Protein AF-A0A3N6QBT8-F1 (afdb_monomer_lite)

Sequence (141 aa):
MNIAYAKSDLTECSFQYSPVDFCDEKHLSAINQAISGKSANFNGHFILLVYPEWEQYHQQSVMAIDTKTGVVYPLPIDAFSGFMHGHSTAKDHGVIRYSLSSSKVCISGAILVYRAFEEGNFCFEFSGDKFIGHHTEYMYP

pLDDT: mean 93.03, std 7.06, range [57.25, 98.56]

Secondary structure (DSSP, 8-state):
-EE-S---TTTSSS-TT-S--TTSHHHHHHHHHHHHH----BTTTEEEEEEEEEGGGTEEEEEEEETTT-EEEE-SSSEEES--TTSSS-SSPPEEE--TT-SEEEEEEEEEETTEEEEEEEEEEE-SSSEEES--GGG--

Radius of gyration: 14.04 Å; chains: 1; bounding box: 34×32×37 Å

Organism: NCBI:txid2305225

Foldseek 3Di:
DAEFLQQDPPQGQHFVLQPDRCPDPVNVVQLVCCLVPHADWAQQAWNWDWADDDVVQLWIWIWIARSVPRYIETAQFNTFAAACVPPPGDPGGWDWDGGNNFQKIWTAHWTHHNNDIDHGIFMWGDDPRYTDGRDGPRPDD

Structure (mmCIF, N/CA/C/O backbone):
data_AF-A0A3N6QBT8-F1
#
_entry.id   AF-A0A3N6QBT8-F1
#
loop_
_atom_site.group_PDB
_atom_site.id
_atom_site.type_symbol
_atom_site.label_atom_id
_atom_site.label_alt_id
_atom_site.label_comp_id
_atom_site.label_asym_id
_atom_site.label_entity_id
_atom_site.label_seq_id
_atom_site.pdbx_PDB_ins_code
_atom_site.Cartn_x
_atom_site.Cartn_y
_atom_site.Cartn_z
_atom_site.occupancy
_atom_site.B_iso_or_equiv
_atom_site.auth_seq_id
_atom_site.auth_comp_id
_atom_site.auth_asym_id
_atom_site.auth_atom_id
_atom_site.pdbx_PDB_model_num
ATOM 1 N N . MET A 1 1 ? -1.022 -2.193 18.636 1.00 70.69 1 MET A N 1
ATOM 2 C CA . MET A 1 1 ? -1.377 -2.078 17.206 1.00 70.69 1 MET A CA 1
ATOM 3 C C . MET A 1 1 ? -1.285 -3.468 16.603 1.00 70.69 1 MET A C 1
ATOM 5 O O . MET A 1 1 ? -0.443 -4.222 17.070 1.00 70.69 1 MET A O 1
ATOM 9 N N . ASN A 1 2 ? -2.159 -3.834 15.666 1.00 82.12 2 ASN A N 1
ATOM 10 C CA . ASN A 1 2 ? -2.176 -5.174 15.075 1.00 82.12 2 ASN A CA 1
ATOM 11 C C . ASN A 1 2 ? -2.077 -5.051 13.551 1.00 82.12 2 ASN A C 1
ATOM 13 O O . ASN A 1 2 ? -2.921 -4.381 12.952 1.00 82.12 2 ASN A O 1
ATOM 17 N N . ILE A 1 3 ? -1.056 -5.665 12.951 1.00 82.25 3 ILE A N 1
ATOM 18 C CA . ILE A 1 3 ? -0.940 -5.803 11.497 1.00 82.25 3 ILE A CA 1
ATOM 19 C C . ILE A 1 3 ? -1.569 -7.141 11.113 1.00 82.25 3 ILE A C 1
ATOM 21 O O . ILE A 1 3 ? -1.167 -8.203 11.590 1.00 82.25 3 ILE A O 1
ATOM 25 N N . ALA A 1 4 ? -2.590 -7.091 10.270 1.00 85.00 4 ALA A N 1
ATOM 26 C CA . ALA A 1 4 ? -3.224 -8.272 9.719 1.00 85.00 4 ALA A CA 1
ATOM 27 C C . ALA A 1 4 ? -2.533 -8.690 8.420 1.00 85.00 4 ALA A C 1
ATOM 29 O O . ALA A 1 4 ? -2.036 -7.849 7.671 1.00 85.00 4 ALA A O 1
ATOM 30 N N . TYR A 1 5 ? -2.589 -9.993 8.136 1.00 79.31 5 TYR A N 1
ATOM 31 C CA . TYR A 1 5 ? -2.229 -10.619 6.860 1.00 79.31 5 TYR A CA 1
ATOM 32 C C . TYR A 1 5 ? -0.739 -10.580 6.460 1.00 79.31 5 TYR A C 1
ATOM 34 O O . TYR A 1 5 ? -0.225 -11.589 5.987 1.00 79.31 5 TYR A O 1
ATOM 42 N N . ALA A 1 6 ? -0.014 -9.492 6.715 1.00 70.81 6 ALA A N 1
ATOM 43 C CA . ALA A 1 6 ? 1.424 -9.387 6.472 1.00 70.81 6 ALA A CA 1
ATOM 44 C C . ALA A 1 6 ? 2.225 -9.999 7.632 1.00 70.81 6 ALA A C 1
ATOM 46 O O . ALA A 1 6 ? 2.742 -9.271 8.477 1.00 70.81 6 ALA A O 1
ATOM 47 N N . LYS A 1 7 ? 2.289 -11.336 7.699 1.00 77.88 7 LYS A N 1
ATOM 48 C CA . LYS A 1 7 ? 3.027 -12.056 8.746 1.00 77.88 7 LYS A CA 1
ATOM 49 C C . LYS A 1 7 ? 4.216 -12.824 8.179 1.00 77.88 7 LYS A C 1
ATOM 51 O O . LYS A 1 7 ? 4.043 -13.751 7.394 1.00 77.88 7 LYS A O 1
ATOM 56 N N . SER A 1 8 ? 5.409 -12.474 8.646 1.00 74.62 8 SER A N 1
ATOM 57 C CA . SER A 1 8 ? 6.630 -13.259 8.479 1.00 74.62 8 SER A CA 1
ATOM 58 C C . SER A 1 8 ? 7.070 -13.826 9.830 1.00 74.62 8 SER A C 1
ATOM 60 O O . SER A 1 8 ? 6.765 -13.242 10.870 1.00 74.62 8 SER A O 1
ATOM 62 N N . ASP A 1 9 ? 7.841 -14.917 9.819 1.00 73.12 9 ASP A N 1
ATOM 63 C CA . ASP A 1 9 ? 8.369 -15.551 11.041 1.00 73.12 9 ASP A CA 1
ATOM 64 C C . ASP A 1 9 ? 9.312 -14.643 11.857 1.00 73.12 9 ASP A C 1
ATOM 66 O O . ASP A 1 9 ? 9.632 -14.951 13.003 1.00 73.12 9 ASP A O 1
ATOM 70 N N . LEU A 1 10 ? 9.803 -13.546 11.265 1.00 69.81 10 LEU A N 1
ATOM 71 C CA . LEU A 1 10 ? 10.783 -12.652 11.886 1.00 69.81 10 LEU A CA 1
ATOM 72 C C . LEU A 1 10 ? 10.136 -11.456 12.589 1.00 69.81 10 LEU A C 1
ATOM 74 O O . LEU A 1 10 ? 10.549 -11.120 13.697 1.00 69.81 10 LEU A O 1
ATOM 78 N N . THR A 1 11 ? 9.172 -10.793 11.944 1.00 74.31 11 THR A N 1
ATOM 79 C CA . THR A 1 11 ? 8.629 -9.513 12.435 1.00 74.31 11 THR A CA 1
ATOM 80 C C . THR A 1 11 ? 7.117 -9.516 12.642 1.00 74.31 11 THR A C 1
ATOM 82 O O . THR A 1 11 ? 6.603 -8.567 13.222 1.00 74.31 11 THR A O 1
ATOM 85 N N . GLU A 1 12 ? 6.388 -10.537 12.169 1.00 82.38 12 GLU A N 1
ATOM 86 C CA . GLU A 1 12 ? 4.910 -10.611 12.150 1.00 82.38 12 GLU A CA 1
ATOM 87 C C . GLU A 1 12 ? 4.176 -9.415 11.498 1.00 82.38 12 GLU A C 1
ATOM 89 O O . GLU A 1 12 ? 2.945 -9.393 11.477 1.00 82.38 12 GLU A O 1
ATOM 94 N N . CYS A 1 13 ? 4.912 -8.445 10.952 1.00 88.81 13 CYS A N 1
ATOM 95 C CA . CYS A 1 13 ? 4.415 -7.193 10.385 1.00 88.81 13 CYS A CA 1
ATOM 96 C C . CYS A 1 13 ? 5.000 -6.914 8.995 1.00 88.81 13 CYS A C 1
ATOM 98 O O . CYS A 1 13 ? 5.053 -5.768 8.554 1.00 88.81 13 CYS A O 1
ATOM 100 N N . SER A 1 14 ? 5.480 -7.949 8.315 1.00 90.44 14 SER A N 1
ATOM 101 C CA . SER A 1 14 ? 5.979 -7.888 6.946 1.00 90.44 14 SER A CA 1
ATOM 102 C C . SER A 1 14 ? 5.507 -9.108 6.172 1.00 90.44 14 SER A C 1
ATOM 104 O O . SER A 1 14 ? 5.241 -10.168 6.746 1.00 90.44 14 SER A O 1
ATOM 106 N N . PHE A 1 15 ? 5.419 -8.982 4.852 1.00 90.69 15 PHE A N 1
ATOM 107 C CA . PHE A 1 15 ? 5.279 -10.164 4.009 1.00 90.69 15 PHE A CA 1
ATOM 108 C C . PHE A 1 15 ? 6.585 -10.954 3.997 1.00 90.69 15 PHE A C 1
ATOM 110 O O . PHE A 1 15 ? 7.673 -10.395 4.171 1.00 90.69 15 PHE A O 1
ATOM 117 N N . GLN A 1 16 ? 6.494 -12.265 3.774 1.00 87.56 16 GLN A N 1
ATOM 118 C CA . GLN A 1 16 ? 7.681 -13.102 3.686 1.00 87.56 16 GLN A CA 1
ATOM 119 C C . GLN A 1 16 ? 8.630 -12.548 2.612 1.00 87.56 16 GLN A C 1
ATOM 121 O O . GLN A 1 16 ? 8.246 -12.363 1.460 1.00 87.56 16 GLN A O 1
ATOM 126 N N . TYR A 1 17 ? 9.874 -12.268 3.014 1.00 85.00 17 TYR A N 1
ATOM 127 C CA . TYR A 1 17 ? 10.932 -11.675 2.185 1.00 85.00 17 TYR A CA 1
ATOM 128 C C . TYR A 1 17 ? 10.737 -10.220 1.732 1.00 85.00 17 TYR A C 1
ATOM 130 O O . TYR A 1 17 ? 11.595 -9.710 1.004 1.00 85.00 17 TYR A O 1
ATOM 138 N N . SER A 1 18 ? 9.664 -9.551 2.152 1.00 90.81 18 SER A N 1
ATOM 139 C CA . SER A 1 18 ? 9.520 -8.114 1.940 1.00 90.81 18 SER A CA 1
ATOM 140 C C . SER A 1 18 ? 10.562 -7.359 2.774 1.00 90.81 18 SER A C 1
ATOM 142 O O . SER A 1 18 ? 10.781 -7.707 3.939 1.00 90.81 18 SER A O 1
ATOM 144 N N . PRO A 1 19 ? 11.220 -6.330 2.216 1.00 91.38 19 PRO A N 1
ATOM 145 C CA . PRO A 1 19 ? 12.074 -5.435 2.986 1.00 91.38 19 PRO A CA 1
ATOM 146 C C . PRO A 1 19 ? 11.273 -4.406 3.803 1.00 91.38 19 PRO A C 1
ATOM 148 O O . PRO A 1 19 ? 11.881 -3.647 4.554 1.00 91.38 19 PRO A O 1
ATOM 151 N N . VAL A 1 20 ? 9.946 -4.340 3.638 1.00 94.06 20 VAL A N 1
ATOM 152 C CA . VAL A 1 20 ? 9.086 -3.379 4.334 1.00 94.06 20 VAL A CA 1
ATOM 153 C C . VAL A 1 20 ? 8.579 -3.993 5.634 1.00 94.06 20 VAL A C 1
ATOM 155 O O . VAL A 1 20 ? 7.875 -5.003 5.630 1.00 94.06 20 VAL A O 1
ATOM 158 N N . ASP A 1 21 ? 8.936 -3.366 6.753 1.00 94.06 21 ASP A N 1
ATOM 159 C CA . ASP A 1 21 ? 8.417 -3.696 8.078 1.00 94.06 21 ASP A CA 1
ATOM 160 C C . ASP A 1 21 ? 7.400 -2.638 8.516 1.00 94.06 21 ASP A C 1
ATOM 162 O O . ASP A 1 21 ? 7.763 -1.534 8.924 1.00 94.06 21 ASP A O 1
ATOM 166 N N . PHE A 1 22 ? 6.114 -2.989 8.463 1.00 94.31 22 PHE A N 1
ATOM 167 C CA . PHE A 1 22 ? 5.018 -2.087 8.823 1.00 94.31 22 PHE A CA 1
ATOM 168 C C . PHE A 1 22 ? 4.930 -1.806 10.338 1.00 94.31 22 PHE A C 1
ATOM 170 O O . PHE A 1 22 ? 4.097 -1.000 10.761 1.00 94.31 22 PHE A O 1
ATOM 177 N N . CYS A 1 23 ? 5.767 -2.455 11.156 1.00 93.12 23 CYS A N 1
ATOM 178 C CA . CYS A 1 23 ? 5.891 -2.230 12.598 1.00 93.12 23 CYS A CA 1
ATOM 179 C C . CYS A 1 23 ? 7.177 -1.502 13.006 1.00 93.12 23 CYS A C 1
ATOM 181 O O . CYS A 1 23 ? 7.399 -1.319 14.206 1.00 93.12 23 CYS A O 1
ATOM 183 N N . ASP A 1 24 ? 8.008 -1.052 12.064 1.00 93.94 24 ASP A N 1
ATOM 184 C CA . ASP A 1 24 ? 9.139 -0.197 12.413 1.00 93.94 24 ASP A CA 1
ATOM 185 C C . ASP A 1 24 ? 8.676 1.178 12.953 1.00 93.94 24 ASP A C 1
ATOM 187 O O . ASP A 1 24 ? 7.513 1.586 12.846 1.00 93.94 24 ASP A O 1
ATOM 191 N N . GLU A 1 25 ? 9.594 1.920 13.574 1.00 95.44 25 GLU A N 1
ATOM 192 C CA . GLU A 1 25 ? 9.268 3.190 14.235 1.00 95.44 25 GLU A CA 1
ATOM 193 C C . GLU A 1 25 ? 8.639 4.215 13.274 1.00 95.44 25 GLU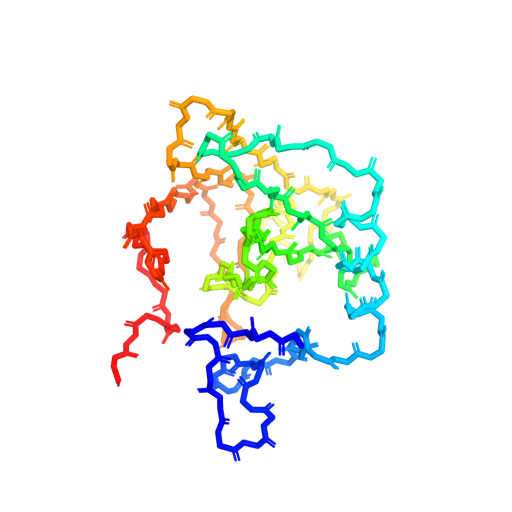 A C 1
ATOM 195 O O . GLU A 1 25 ? 7.700 4.933 13.642 1.00 95.44 25 GLU A O 1
ATOM 200 N N . LYS A 1 26 ? 9.124 4.267 12.025 1.00 95.69 26 LYS A N 1
ATOM 201 C CA . LYS A 1 26 ? 8.672 5.243 11.028 1.00 95.69 26 LYS A CA 1
ATOM 202 C C . LYS A 1 26 ? 7.234 4.951 10.579 1.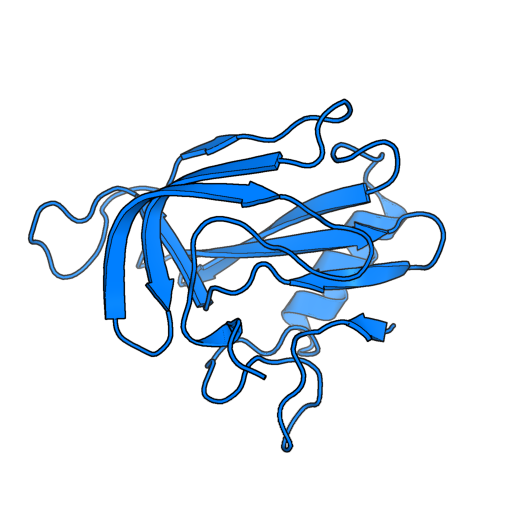00 95.69 26 LYS A C 1
ATOM 204 O O . LYS A 1 26 ? 6.425 5.883 10.511 1.00 95.69 26 LYS A O 1
ATOM 209 N N . HIS A 1 27 ? 6.879 3.682 10.372 1.00 96.44 27 HIS A N 1
ATOM 210 C CA . HIS A 1 27 ? 5.524 3.269 10.018 1.00 96.44 27 HIS A CA 1
ATOM 211 C C . HIS A 1 27 ? 4.561 3.437 11.182 1.00 96.44 27 HIS A C 1
ATOM 213 O O . HIS A 1 27 ? 3.496 4.031 11.009 1.00 96.44 27 HIS A O 1
ATOM 219 N N . LEU A 1 28 ? 4.948 3.003 12.386 1.00 95.31 28 LEU A N 1
ATOM 220 C CA . LEU A 1 28 ? 4.129 3.175 13.587 1.00 95.31 28 LEU A CA 1
ATOM 221 C C . LEU A 1 28 ? 3.796 4.648 13.833 1.00 95.31 28 LEU A C 1
ATOM 223 O O . LEU A 1 28 ? 2.648 4.987 14.131 1.00 95.31 28 LEU A O 1
ATOM 227 N N . SER A 1 29 ? 4.775 5.540 13.674 1.00 96.81 29 SER A N 1
ATOM 228 C CA . SER A 1 29 ? 4.557 6.983 13.794 1.00 96.81 29 SER A CA 1
ATOM 229 C C . SER A 1 29 ? 3.555 7.492 12.753 1.00 96.81 29 SER A C 1
ATOM 231 O O . SER A 1 29 ? 2.581 8.159 13.112 1.00 96.81 29 SER A O 1
ATOM 233 N N . ALA A 1 30 ? 3.720 7.120 11.479 1.00 97.25 30 ALA A N 1
ATOM 234 C CA . ALA A 1 30 ? 2.817 7.531 10.403 1.00 97.25 30 ALA A CA 1
ATOM 235 C C . ALA A 1 30 ? 1.383 7.003 10.585 1.00 97.25 30 ALA A C 1
ATOM 237 O O . ALA A 1 30 ? 0.415 7.732 10.351 1.00 97.25 30 ALA A O 1
ATOM 238 N N . ILE A 1 31 ? 1.236 5.762 11.049 1.00 95.81 31 ILE A N 1
ATOM 239 C CA . ILE A 1 31 ? -0.057 5.131 11.332 1.00 95.81 31 ILE A CA 1
ATOM 240 C C . ILE A 1 31 ? -0.749 5.835 12.501 1.00 95.81 31 ILE A C 1
ATOM 242 O O . ILE A 1 31 ? -1.910 6.223 12.381 1.00 95.81 31 ILE A O 1
ATOM 246 N N . ASN A 1 32 ? -0.041 6.081 13.605 1.00 95.06 32 ASN A N 1
ATOM 247 C CA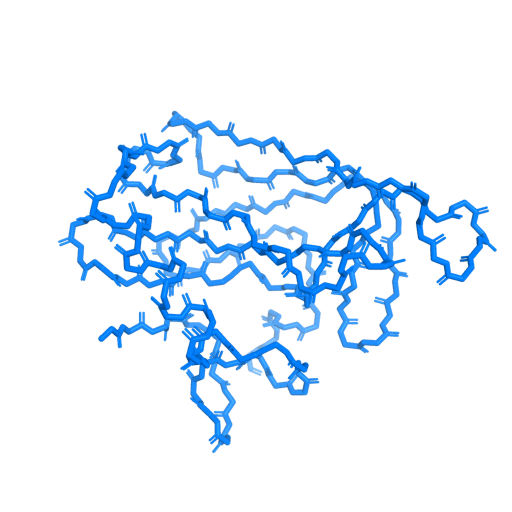 . ASN A 1 32 ? -0.602 6.782 14.763 1.00 95.06 32 ASN A CA 1
ATOM 248 C C . ASN A 1 32 ? -1.021 8.221 14.419 1.00 95.06 32 ASN A C 1
ATOM 250 O O . ASN A 1 32 ? -2.081 8.691 14.848 1.00 95.06 32 ASN A O 1
ATOM 254 N N . GLN A 1 33 ? -0.230 8.919 13.600 1.00 96.31 33 GLN A N 1
ATOM 255 C CA . GLN A 1 33 ? -0.599 10.236 13.072 1.00 96.31 33 GLN A CA 1
ATOM 256 C C . GLN A 1 33 ? -1.837 10.165 12.171 1.00 96.31 33 GLN A C 1
ATOM 258 O O . GLN A 1 33 ? -2.718 11.020 12.261 1.00 96.31 33 GLN A O 1
ATOM 263 N N . ALA A 1 34 ? -1.951 9.138 11.324 1.00 96.12 34 ALA A N 1
ATOM 264 C CA . ALA A 1 34 ? -3.132 8.942 10.491 1.00 96.12 34 ALA A CA 1
ATOM 265 C C . ALA A 1 34 ? -4.391 8.692 11.335 1.00 96.12 34 ALA A C 1
ATOM 267 O O . ALA A 1 34 ? -5.404 9.344 11.100 1.00 96.12 34 ALA A O 1
ATOM 268 N N . ILE A 1 35 ? -4.318 7.818 12.343 1.00 93.50 35 ILE A N 1
ATOM 269 C CA . ILE A 1 35 ? -5.447 7.492 13.231 1.00 93.50 35 ILE A CA 1
ATOM 270 C C . ILE A 1 35 ? -5.926 8.726 14.007 1.00 93.50 35 ILE A C 1
ATOM 272 O O . ILE A 1 35 ? -7.126 8.935 14.155 1.00 93.50 35 ILE A O 1
ATOM 276 N N . SER A 1 36 ? -5.000 9.552 14.497 1.00 93.19 36 SER A N 1
ATOM 277 C CA . SER A 1 36 ? -5.334 10.740 15.295 1.00 93.19 36 SER A CA 1
ATOM 278 C C . SER A 1 36 ? -5.786 11.944 14.464 1.00 93.19 36 SER A C 1
ATOM 280 O O . SER A 1 36 ? -6.528 12.784 14.972 1.00 93.19 36 SER A O 1
ATOM 282 N N . GLY A 1 37 ? -5.342 12.050 13.207 1.00 91.62 37 GLY A N 1
ATOM 283 C CA . GLY A 1 37 ? -5.504 13.263 12.400 1.00 91.62 37 GLY A CA 1
ATOM 284 C C . GLY A 1 37 ? -6.361 13.132 11.141 1.00 91.62 37 GLY A C 1
ATOM 285 O O . GLY A 1 37 ? -6.747 14.156 10.578 1.00 91.62 37 GLY A O 1
ATOM 286 N N . LYS A 1 38 ? -6.657 11.917 10.658 1.00 92.75 38 LYS A N 1
ATOM 287 C CA . LYS A 1 38 ? -7.386 11.709 9.395 1.00 92.75 38 LYS A CA 1
ATOM 288 C C . LYS A 1 38 ? -8.770 11.112 9.633 1.00 92.75 38 LYS A C 1
ATOM 290 O O . LYS A 1 38 ? -8.960 10.221 10.449 1.00 92.75 38 LYS A O 1
ATOM 295 N N . SER A 1 39 ? -9.742 11.588 8.859 1.00 95.75 39 SER A N 1
ATOM 296 C CA . SER A 1 39 ? -11.040 10.919 8.720 1.00 95.75 39 SER A CA 1
ATOM 297 C C . SER A 1 39 ? -10.935 9.746 7.744 1.00 95.75 39 SER A C 1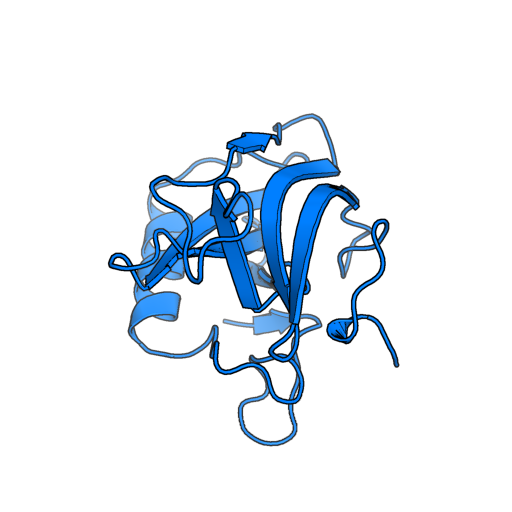
ATOM 299 O O . SER A 1 39 ? -10.063 9.741 6.872 1.00 95.75 39 SER A O 1
ATOM 301 N N . ALA A 1 40 ? -11.847 8.778 7.863 1.00 97.31 40 ALA A N 1
ATOM 302 C CA . ALA A 1 40 ? -11.949 7.681 6.909 1.00 97.31 40 ALA A CA 1
ATOM 303 C C . ALA A 1 40 ? -12.087 8.214 5.472 1.00 97.31 40 ALA A C 1
ATOM 305 O O . ALA A 1 40 ? -12.854 9.141 5.204 1.00 97.31 40 ALA A O 1
ATOM 306 N N . ASN A 1 41 ? -11.331 7.621 4.552 1.00 97.69 41 ASN A N 1
ATOM 307 C CA . ASN A 1 41 ? -11.285 8.005 3.139 1.00 97.69 41 ASN A CA 1
ATOM 308 C C . ASN A 1 41 ? -11.412 6.794 2.193 1.00 97.69 41 ASN A C 1
ATOM 310 O O . ASN A 1 41 ? -11.396 6.964 0.974 1.00 97.69 41 ASN A O 1
ATOM 314 N N . PHE A 1 42 ? -11.559 5.587 2.744 1.00 98.31 42 PHE A N 1
ATOM 315 C CA . PHE A 1 42 ? -11.611 4.329 2.013 1.00 98.31 42 PHE A CA 1
ATOM 316 C C . PHE A 1 42 ? -12.616 3.362 2.650 1.00 98.31 42 PHE A C 1
ATOM 318 O O . PHE A 1 42 ? -12.725 3.288 3.873 1.00 98.31 42 PHE A O 1
ATOM 325 N N . ASN A 1 43 ? -13.362 2.627 1.819 1.00 97.44 43 ASN A N 1
ATOM 326 C CA . ASN A 1 43 ? -14.240 1.524 2.227 1.00 97.44 43 ASN A CA 1
ATOM 327 C C . ASN A 1 43 ? -15.095 1.796 3.493 1.00 97.44 43 ASN A C 1
ATOM 329 O O . ASN A 1 43 ? -15.166 1.012 4.443 1.00 97.44 43 ASN A O 1
ATOM 333 N N . GLY A 1 44 ? -15.721 2.969 3.534 1.00 96.81 44 GLY A N 1
ATOM 334 C CA . GLY A 1 44 ? -16.596 3.451 4.597 1.00 96.81 44 GLY A CA 1
ATOM 335 C C . GLY A 1 44 ? -15.864 3.974 5.832 1.00 96.81 44 GLY A C 1
ATOM 336 O O . GLY A 1 44 ? -16.044 5.127 6.202 1.00 96.81 44 GLY A O 1
ATOM 337 N N . HIS A 1 45 ? -15.071 3.139 6.498 1.00 96.44 45 HIS A N 1
ATOM 338 C CA . HIS A 1 45 ? -14.469 3.468 7.800 1.00 96.44 45 HIS A CA 1
ATOM 339 C C . HIS A 1 45 ? -12.966 3.198 7.864 1.00 96.44 45 HIS A C 1
ATOM 341 O O . HIS A 1 45 ? -12.389 3.210 8.950 1.00 96.44 45 HIS A O 1
ATOM 347 N N . PHE A 1 46 ? -12.326 2.969 6.723 1.00 97.75 46 PHE A N 1
ATOM 348 C CA . PHE A 1 46 ? -10.887 2.788 6.653 1.00 97.75 46 PHE A CA 1
ATOM 349 C C . PHE A 1 46 ? -10.197 4.084 6.229 1.00 97.75 46 PHE A C 1
ATOM 351 O O . PHE A 1 46 ? -10.747 4.915 5.497 1.00 97.75 46 PHE A O 1
ATOM 358 N N . ILE A 1 47 ? -8.957 4.240 6.672 1.00 98.06 47 ILE A N 1
ATOM 359 C CA . ILE A 1 47 ? -8.009 5.191 6.101 1.00 98.06 47 ILE A CA 1
ATOM 360 C C . ILE A 1 47 ? -7.089 4.399 5.180 1.00 98.06 47 ILE A C 1
ATOM 362 O O . ILE A 1 47 ? -6.399 3.499 5.645 1.00 98.06 47 ILE A O 1
ATOM 366 N N . LEU A 1 48 ? -7.041 4.737 3.895 1.00 98.00 48 LEU A N 1
ATOM 367 C CA . LEU A 1 48 ? -5.952 4.309 3.030 1.00 98.00 48 LEU A CA 1
ATOM 368 C C . LEU A 1 48 ? -4.772 5.265 3.230 1.00 98.00 48 LEU A C 1
ATOM 370 O O . LEU A 1 48 ? -4.844 6.451 2.886 1.00 98.00 48 LEU A O 1
ATOM 374 N N . LEU A 1 49 ? -3.705 4.753 3.832 1.00 97.88 49 LEU A N 1
ATOM 375 C CA . LEU A 1 49 ? -2.461 5.465 4.074 1.00 97.88 49 LEU A CA 1
ATOM 376 C C . LEU A 1 49 ? -1.437 5.060 3.014 1.00 97.88 49 LEU A C 1
ATOM 378 O O . LEU A 1 49 ? -1.069 3.895 2.913 1.00 97.88 49 LEU A O 1
ATOM 382 N N . VAL A 1 50 ? -0.979 6.047 2.248 1.00 97.94 50 VAL A N 1
ATOM 383 C CA . VAL A 1 50 ? 0.177 5.932 1.353 1.00 97.94 50 VAL A CA 1
ATOM 384 C C . VAL A 1 50 ? 1.392 6.467 2.100 1.00 97.94 50 VAL A C 1
ATOM 386 O O . VAL A 1 50 ? 1.318 7.570 2.653 1.00 97.94 50 VAL A O 1
ATOM 389 N N . TYR A 1 51 ? 2.482 5.708 2.121 1.00 97.75 51 TYR A N 1
ATOM 390 C CA . TYR A 1 51 ? 3.696 6.052 2.856 1.00 97.75 51 TYR A CA 1
ATOM 391 C C . TYR A 1 51 ? 4.925 6.023 1.930 1.00 97.75 51 TYR A C 1
ATOM 393 O O . TYR A 1 51 ? 5.054 5.087 1.146 1.00 97.75 51 TYR A O 1
ATOM 401 N N . PRO A 1 52 ? 5.811 7.037 1.947 1.00 96.81 52 PRO A N 1
ATOM 402 C CA . PRO A 1 52 ? 7.026 7.029 1.132 1.00 96.81 52 PRO A CA 1
ATOM 403 C C . PRO A 1 52 ? 8.077 6.064 1.707 1.00 96.81 52 PRO A C 1
ATOM 405 O O . PRO A 1 52 ? 8.578 6.278 2.807 1.00 96.81 52 PRO A O 1
ATOM 408 N N . GLU A 1 53 ? 8.449 5.027 0.951 1.00 95.50 53 GLU A N 1
ATOM 409 C CA . GLU A 1 53 ? 9.490 4.070 1.369 1.00 95.50 53 GLU A CA 1
ATOM 410 C C . GLU A 1 53 ? 10.886 4.521 0.950 1.00 95.50 53 GLU A C 1
ATOM 412 O O . GLU A 1 53 ? 11.803 4.589 1.770 1.00 95.50 53 GLU A O 1
ATOM 417 N N . TRP A 1 54 ? 11.035 4.841 -0.339 1.00 94.75 54 TRP A N 1
ATOM 418 C CA . TRP A 1 54 ? 12.302 5.230 -0.952 1.00 94.75 54 TRP A CA 1
ATOM 419 C C . TRP A 1 54 ? 12.069 6.412 -1.891 1.00 94.75 54 TRP A C 1
ATOM 421 O O . TRP A 1 54 ? 11.753 6.248 -3.074 1.00 94.75 54 TRP A O 1
ATOM 431 N N . GLU A 1 55 ? 12.215 7.624 -1.353 1.00 91.69 55 GLU A N 1
ATOM 432 C CA . GLU A 1 55 ? 11.924 8.871 -2.071 1.00 91.69 55 GLU A CA 1
ATOM 433 C C . GLU A 1 55 ? 12.753 9.029 -3.349 1.00 91.69 55 GLU A C 1
ATOM 435 O O . GLU A 1 55 ? 12.218 9.448 -4.373 1.00 91.69 55 GLU A O 1
ATOM 440 N N . GLN A 1 56 ? 14.023 8.611 -3.334 1.00 92.94 56 GLN A N 1
ATOM 441 C CA . GLN A 1 56 ? 14.913 8.674 -4.499 1.00 92.94 56 GLN A CA 1
ATOM 442 C C . GLN A 1 56 ? 14.455 7.801 -5.679 1.00 92.94 56 GLN A C 1
ATOM 444 O O . GLN A 1 56 ? 14.944 7.973 -6.793 1.00 92.94 56 GLN A O 1
ATOM 449 N N . TYR A 1 57 ? 13.539 6.862 -5.433 1.00 94.44 57 TYR A N 1
ATOM 450 C CA . TYR A 1 57 ? 12.947 5.983 -6.443 1.00 94.44 57 TYR A CA 1
ATOM 451 C C . TYR A 1 57 ? 11.449 6.237 -6.630 1.00 94.44 57 TYR A C 1
ATOM 453 O O . TYR A 1 57 ? 10.791 5.483 -7.344 1.00 94.44 57 TYR A O 1
ATOM 461 N N . HIS A 1 58 ? 10.905 7.273 -5.982 1.00 96.62 58 HIS A N 1
ATOM 462 C CA . HIS A 1 58 ? 9.477 7.594 -5.961 1.00 96.62 58 HIS A CA 1
ATOM 463 C C . HIS A 1 58 ? 8.582 6.441 -5.482 1.00 96.62 58 HIS A C 1
ATOM 465 O O . HIS A 1 58 ? 7.400 6.381 -5.830 1.00 96.62 58 HIS A O 1
ATOM 471 N N . GLN A 1 59 ? 9.141 5.539 -4.674 1.00 97.00 59 GLN A N 1
ATOM 472 C CA . GLN A 1 59 ? 8.469 4.329 -4.223 1.00 97.00 59 GLN A CA 1
ATOM 473 C C . GLN A 1 59 ? 7.702 4.557 -2.925 1.00 97.00 59 GLN A C 1
ATOM 475 O O . GLN A 1 59 ? 8.207 5.166 -1.978 1.00 97.00 59 GLN A O 1
ATOM 480 N N . GLN A 1 60 ? 6.475 4.051 -2.893 1.00 98.06 60 GLN A N 1
ATOM 481 C CA . GLN A 1 60 ? 5.534 4.227 -1.796 1.00 98.06 60 GLN A CA 1
ATOM 482 C C . GLN A 1 60 ? 4.859 2.900 -1.453 1.00 98.06 60 GLN A C 1
ATOM 484 O O . GLN A 1 60 ? 4.465 2.168 -2.355 1.00 98.06 60 GLN A O 1
ATOM 489 N N . SER A 1 61 ? 4.671 2.603 -0.174 1.00 97.38 61 SER A N 1
ATOM 490 C CA . SER A 1 61 ? 3.825 1.500 0.279 1.00 97.38 61 SER A CA 1
ATOM 491 C C . SER A 1 61 ? 2.407 1.998 0.565 1.00 97.38 61 SER A C 1
ATOM 493 O O . SER A 1 61 ? 2.129 3.206 0.602 1.00 97.38 61 SER A O 1
ATOM 495 N N . VAL A 1 62 ? 1.473 1.060 0.721 1.00 97.62 62 VAL A N 1
ATOM 496 C CA . VAL A 1 62 ? 0.063 1.365 0.981 1.00 97.62 62 VAL A CA 1
ATOM 497 C C . VAL A 1 62 ? -0.488 0.414 2.022 1.00 97.62 62 VAL A C 1
ATOM 499 O O . VAL A 1 62 ? -0.268 -0.793 1.956 1.00 97.62 62 VAL A O 1
ATOM 502 N N . MET A 1 63 ? -1.279 0.950 2.942 1.00 96.56 63 MET A N 1
ATOM 503 C CA . MET A 1 63 ? -2.001 0.167 3.936 1.00 96.56 63 MET A CA 1
ATOM 504 C C . MET A 1 63 ? -3.392 0.747 4.187 1.00 96.56 63 MET A C 1
ATOM 506 O O . MET A 1 63 ? -3.583 1.964 4.173 1.00 96.56 63 MET A O 1
ATOM 510 N N . ALA A 1 64 ? -4.373 -0.119 4.430 1.00 97.44 64 ALA A N 1
ATOM 511 C CA . ALA A 1 64 ? -5.673 0.275 4.957 1.00 97.44 64 ALA A CA 1
ATOM 512 C C . ALA A 1 64 ? -5.667 0.162 6.484 1.00 97.44 64 ALA A C 1
ATOM 514 O O . ALA A 1 64 ? -5.214 -0.833 7.034 1.00 97.44 64 ALA A O 1
ATOM 515 N N . ILE A 1 65 ? -6.188 1.170 7.171 1.00 97.00 65 ILE A N 1
ATOM 516 C CA . ILE A 1 65 ? -6.269 1.222 8.632 1.00 97.00 65 ILE A CA 1
ATOM 517 C C . ILE A 1 65 ? -7.742 1.280 9.009 1.00 97.00 65 ILE A C 1
ATOM 519 O O . ILE A 1 65 ? -8.437 2.219 8.620 1.00 97.00 65 ILE A O 1
ATOM 523 N N . ASP A 1 66 ? -8.225 0.298 9.759 1.00 96.06 66 ASP A N 1
ATOM 524 C CA . ASP A 1 66 ? -9.576 0.324 10.313 1.00 96.06 66 ASP A CA 1
ATOM 525 C C . ASP A 1 66 ? -9.649 1.381 11.425 1.00 96.06 66 ASP A C 1
ATOM 527 O O . ASP A 1 66 ? -9.001 1.252 12.463 1.00 96.06 66 ASP A O 1
ATOM 531 N N . THR A 1 67 ? -10.457 2.428 11.240 1.00 94.69 67 THR A N 1
ATOM 532 C CA . THR A 1 67 ? -10.584 3.504 12.241 1.00 94.69 67 THR A CA 1
ATOM 533 C C . THR A 1 67 ? -11.346 3.088 13.500 1.00 94.69 67 THR A C 1
ATOM 535 O O . THR A 1 67 ? -11.275 3.784 14.510 1.00 94.69 67 THR A O 1
ATOM 538 N N . LYS A 1 68 ? -12.070 1.964 13.471 1.00 93.44 68 LYS A N 1
ATOM 539 C CA . LYS A 1 68 ? -12.826 1.444 14.620 1.00 93.44 68 LYS A CA 1
ATOM 540 C C . LYS A 1 68 ? -11.974 0.553 15.510 1.00 93.44 68 LYS A C 1
ATOM 542 O O . LYS A 1 68 ? -12.144 0.580 16.725 1.00 93.44 68 LYS A O 1
ATOM 547 N N . THR A 1 69 ? -11.099 -0.257 14.915 1.00 93.12 69 THR A N 1
ATOM 548 C CA . THR A 1 69 ? -10.301 -1.258 15.645 1.00 93.12 69 THR A CA 1
ATOM 549 C C . THR A 1 69 ? -8.816 -0.908 15.729 1.00 93.12 69 THR A C 1
ATOM 551 O O . THR A 1 69 ? -8.115 -1.428 16.596 1.00 93.12 69 THR A O 1
ATOM 554 N N . GLY A 1 70 ? -8.322 -0.034 14.849 1.00 91.56 70 GLY A N 1
ATOM 555 C CA . GLY A 1 70 ? -6.899 0.272 14.705 1.00 91.56 70 GLY A CA 1
ATOM 556 C C . GLY A 1 70 ? -6.083 -0.855 14.062 1.00 91.56 70 GLY A C 1
ATOM 557 O O . GLY A 1 70 ? -4.853 -0.809 14.119 1.00 91.56 70 GLY A O 1
ATOM 558 N N . VAL A 1 71 ? -6.732 -1.879 13.493 1.00 94.06 71 VAL A N 1
ATOM 559 C CA . VAL A 1 71 ? -6.051 -2.944 12.741 1.00 94.06 71 VAL A CA 1
ATOM 560 C C . VAL A 1 71 ? -5.601 -2.398 11.387 1.00 94.06 71 VAL A C 1
ATOM 562 O O . VAL A 1 71 ? -6.334 -1.661 10.724 1.00 94.06 71 VAL A O 1
ATOM 565 N N . VAL A 1 72 ? -4.388 -2.762 10.983 1.00 95.38 72 VAL A N 1
ATOM 566 C CA . VAL A 1 72 ? -3.766 -2.318 9.734 1.00 95.38 72 VAL A CA 1
ATOM 567 C C . VAL A 1 72 ? -3.650 -3.494 8.776 1.00 95.38 72 VAL A C 1
ATOM 569 O O . VAL A 1 72 ? -3.247 -4.586 9.164 1.00 95.38 72 VAL A O 1
ATOM 572 N N . TYR A 1 73 ? -3.976 -3.246 7.518 1.00 96.06 73 TYR A N 1
ATOM 573 C CA . TYR A 1 73 ? -4.003 -4.214 6.435 1.00 96.06 73 TYR A CA 1
ATOM 574 C C . TYR A 1 73 ? -3.111 -3.695 5.308 1.00 96.06 73 TYR A C 1
ATOM 576 O O . TYR A 1 73 ? -3.542 -2.831 4.537 1.00 96.06 73 TYR A O 1
ATOM 584 N N . PRO A 1 74 ? -1.856 -4.151 5.216 1.00 95.81 74 PRO A N 1
ATOM 585 C CA . PRO A 1 74 ? -0.974 -3.756 4.131 1.00 95.81 74 PRO A CA 1
ATOM 586 C C . PRO A 1 74 ? -1.480 -4.267 2.783 1.00 95.81 74 PRO A C 1
ATOM 588 O O . PRO A 1 74 ? -2.033 -5.366 2.679 1.00 95.81 74 PRO A O 1
ATOM 591 N N . LEU A 1 75 ? -1.290 -3.467 1.738 1.00 96.81 75 LEU A N 1
ATOM 592 C CA . LEU A 1 75 ? -1.463 -3.931 0.369 1.00 96.81 75 LEU A CA 1
ATOM 593 C C . LEU A 1 75 ? -0.341 -4.943 0.063 1.00 96.81 75 LEU A C 1
ATOM 595 O O . LEU A 1 75 ? 0.794 -4.679 0.451 1.00 96.81 75 LEU A O 1
ATOM 599 N N . PRO A 1 76 ? -0.610 -6.079 -0.605 1.00 95.38 76 PRO A N 1
ATOM 600 C CA . PRO A 1 76 ? 0.363 -7.159 -0.787 1.00 95.38 76 PRO A CA 1
ATOM 601 C C . PRO A 1 76 ? 1.364 -6.866 -1.908 1.00 95.38 76 PRO A C 1
ATOM 603 O O . PRO A 1 76 ? 1.468 -7.600 -2.886 1.00 95.38 76 PRO A O 1
ATOM 606 N N . ILE A 1 77 ? 2.100 -5.774 -1.744 1.00 96.25 77 ILE A N 1
ATOM 607 C CA . ILE A 1 77 ? 3.226 -5.318 -2.556 1.00 96.25 77 ILE A CA 1
ATOM 608 C C . ILE A 1 77 ? 4.280 -4.732 -1.609 1.00 96.25 77 ILE A C 1
ATOM 610 O O . ILE A 1 77 ? 3.948 -4.323 -0.497 1.00 96.25 77 ILE A O 1
ATOM 614 N N . ASP A 1 78 ? 5.528 -4.634 -2.053 1.00 96.06 78 ASP A N 1
ATOM 615 C CA . ASP A 1 78 ? 6.555 -3.898 -1.307 1.00 96.06 78 ASP A CA 1
ATOM 616 C C . ASP A 1 78 ? 6.334 -2.392 -1.450 1.00 96.06 78 ASP A C 1
ATOM 618 O O . ASP A 1 78 ? 6.271 -1.648 -0.475 1.00 96.06 78 ASP A O 1
ATOM 622 N N . ALA A 1 79 ? 6.189 -1.936 -2.694 1.00 97.44 79 ALA A N 1
ATOM 623 C CA . ALA A 1 79 ? 5.953 -0.538 -3.012 1.00 97.44 79 ALA A CA 1
ATOM 624 C C . ALA A 1 79 ? 5.357 -0.375 -4.413 1.00 97.44 79 ALA A C 1
ATOM 626 O O . ALA A 1 79 ? 5.352 -1.298 -5.222 1.00 97.44 79 ALA A O 1
ATOM 627 N N . PHE A 1 80 ? 4.902 0.831 -4.728 1.00 98.19 80 PHE A N 1
ATOM 628 C CA . PHE A 1 80 ? 4.570 1.266 -6.075 1.00 98.19 80 PHE A CA 1
ATOM 629 C C . PHE A 1 80 ? 5.230 2.607 -6.399 1.00 98.19 80 PHE A C 1
ATOM 631 O O . PHE A 1 80 ? 5.570 3.382 -5.508 1.00 98.19 80 PHE A O 1
ATOM 638 N N . SER A 1 81 ? 5.403 2.881 -7.685 1.00 98.19 81 SER A N 1
ATOM 639 C CA . SER A 1 81 ? 5.956 4.120 -8.233 1.00 98.19 81 SER A CA 1
ATOM 640 C C . SER A 1 81 ? 5.291 4.433 -9.576 1.00 98.19 81 SER A C 1
ATOM 642 O O . SER A 1 81 ? 4.344 3.750 -9.980 1.00 98.19 81 SER A O 1
ATOM 644 N N . GLY A 1 82 ? 5.743 5.482 -10.261 1.00 98.12 82 GLY A N 1
ATOM 645 C CA . GLY A 1 82 ? 5.328 5.766 -11.628 1.00 98.12 82 GLY A CA 1
ATOM 646 C C . GLY A 1 82 ? 5.799 4.702 -12.616 1.00 98.12 82 GLY A C 1
ATOM 647 O O . GLY A 1 82 ? 6.390 3.688 -12.243 1.00 98.12 82 GLY A O 1
ATOM 648 N N . PHE A 1 83 ? 5.527 4.920 -13.899 1.00 97.25 83 PHE A N 1
ATOM 649 C CA . PHE A 1 83 ? 6.035 4.026 -14.936 1.00 97.25 83 PHE A CA 1
ATOM 650 C C . PHE A 1 83 ? 7.560 4.182 -15.071 1.00 97.25 83 PHE A C 1
ATOM 652 O O . PHE A 1 83 ? 8.104 5.287 -15.125 1.00 97.25 83 PHE A O 1
ATOM 659 N N . MET A 1 84 ? 8.257 3.054 -15.130 1.00 95.50 84 MET A N 1
ATOM 660 C CA . MET A 1 84 ? 9.696 2.945 -15.341 1.00 95.50 84 MET A CA 1
ATOM 661 C C . MET A 1 84 ? 10.058 3.051 -16.824 1.00 95.50 84 MET A C 1
ATOM 663 O O . MET A 1 84 ? 11.149 3.520 -17.142 1.00 95.50 84 MET A O 1
ATOM 667 N N . HIS A 1 85 ? 9.173 2.640 -17.742 1.00 93.31 85 HIS A N 1
ATOM 668 C CA . HIS A 1 85 ? 9.385 2.738 -19.195 1.00 93.31 85 HIS A CA 1
ATOM 669 C C . HIS A 1 85 ? 10.730 2.148 -19.668 1.00 93.31 85 HIS A C 1
ATOM 671 O O . HIS A 1 85 ? 11.426 2.726 -20.505 1.00 93.31 85 HIS A O 1
ATOM 677 N N . GLY A 1 86 ? 11.116 0.995 -19.112 1.00 89.06 86 GLY A N 1
ATOM 678 C CA . GLY A 1 86 ? 12.380 0.316 -19.429 1.00 89.06 86 GLY A CA 1
ATOM 679 C C . GLY A 1 86 ? 13.629 0.894 -18.748 1.00 89.06 86 GLY A C 1
ATOM 680 O O . GLY A 1 86 ? 14.739 0.444 -19.033 1.00 89.06 86 GLY A O 1
ATOM 681 N N . HIS A 1 87 ? 13.482 1.871 -17.850 1.00 90.69 87 HIS A N 1
ATOM 682 C CA . HIS A 1 87 ? 14.561 2.341 -16.979 1.00 90.69 87 HIS A CA 1
ATOM 683 C C . HIS A 1 87 ? 14.678 1.497 -15.703 1.00 90.69 87 HIS A C 1
ATOM 685 O O . HIS A 1 87 ? 13.794 0.717 -15.371 1.00 90.69 87 HIS A O 1
ATOM 691 N N . SER A 1 88 ? 15.772 1.677 -14.956 1.00 87.62 88 SER A N 1
ATOM 692 C CA . SER A 1 88 ? 15.985 1.002 -13.668 1.00 87.62 88 SER A CA 1
ATOM 693 C C . SER A 1 88 ? 15.096 1.529 -12.539 1.00 87.62 88 SER A C 1
ATOM 695 O O . SER A 1 88 ? 14.938 0.847 -11.533 1.00 87.62 88 SER A O 1
ATOM 697 N N . THR A 1 89 ? 14.550 2.742 -12.676 1.00 92.06 89 THR A N 1
ATOM 698 C CA . THR A 1 89 ? 13.707 3.413 -11.673 1.00 92.06 89 THR A CA 1
ATOM 699 C C . THR A 1 89 ? 12.686 4.325 -12.359 1.00 92.06 89 THR A C 1
ATOM 701 O O . THR A 1 89 ? 12.942 4.824 -13.458 1.00 92.06 89 THR A O 1
ATOM 704 N N . ALA A 1 90 ? 11.553 4.582 -11.702 1.00 95.00 90 ALA A N 1
ATOM 705 C CA . ALA A 1 90 ? 10.588 5.588 -12.145 1.00 95.00 90 ALA A CA 1
ATOM 706 C C . ALA A 1 90 ? 11.140 7.014 -11.959 1.00 95.00 90 ALA A C 1
ATOM 708 O O . ALA A 1 90 ? 12.062 7.238 -11.171 1.00 95.00 90 ALA A O 1
ATOM 709 N N . LYS A 1 91 ? 10.574 7.982 -12.689 1.00 94.88 91 LYS A N 1
ATOM 710 C CA . LYS A 1 91 ? 10.903 9.419 -12.565 1.00 94.88 91 LYS A CA 1
ATOM 711 C C . LYS A 1 91 ? 9.883 10.206 -11.741 1.00 94.88 91 LYS A C 1
ATOM 713 O O . LYS A 1 91 ? 10.071 11.397 -11.508 1.00 94.88 91 LYS A O 1
ATOM 718 N N . ASP A 1 92 ? 8.786 9.560 -11.371 1.00 95.81 92 ASP A N 1
ATOM 719 C CA . ASP A 1 92 ? 7.647 10.148 -10.690 1.00 95.81 92 ASP A CA 1
ATOM 720 C C . ASP A 1 92 ? 6.907 9.100 -9.845 1.00 95.81 92 ASP A C 1
ATOM 722 O O . ASP A 1 92 ? 7.225 7.906 -9.846 1.00 95.81 92 ASP A O 1
ATOM 726 N N . HIS A 1 93 ? 5.938 9.575 -9.065 1.00 96.50 93 HIS A N 1
ATOM 727 C CA . HIS A 1 93 ? 5.068 8.728 -8.259 1.00 96.50 93 HIS A CA 1
ATOM 728 C C . HIS A 1 93 ? 3.964 8.097 -9.107 1.00 96.50 93 HIS A C 1
ATOM 730 O O . HIS A 1 93 ? 3.482 8.684 -10.077 1.00 96.50 93 HIS A O 1
ATOM 736 N N . GLY A 1 94 ? 3.517 6.913 -8.688 1.00 94.25 94 GLY A N 1
ATOM 737 C CA . GLY A 1 94 ? 2.393 6.237 -9.323 1.00 94.25 94 GLY A CA 1
ATOM 738 C C . GLY A 1 94 ? 1.072 6.926 -9.003 1.00 94.25 94 GLY A C 1
ATOM 739 O O . GLY A 1 94 ? 0.935 7.650 -8.015 1.00 94.25 94 GLY A O 1
ATOM 740 N N . VAL A 1 95 ? 0.061 6.670 -9.827 1.00 97.94 95 VAL A N 1
ATOM 741 C CA . VAL A 1 95 ? -1.293 7.163 -9.566 1.00 97.94 95 VAL A CA 1
ATOM 742 C C . VAL A 1 95 ? -2.053 6.102 -8.790 1.00 97.94 95 VAL A C 1
ATOM 744 O O . VAL A 1 95 ? -2.291 5.014 -9.304 1.00 97.94 95 VAL A O 1
ATOM 747 N N . ILE A 1 96 ? -2.500 6.437 -7.583 1.00 98.38 96 ILE A N 1
ATOM 748 C CA . ILE A 1 96 ? -3.368 5.577 -6.779 1.00 98.38 96 ILE A CA 1
ATOM 749 C C . ILE A 1 96 ? -4.789 6.144 -6.725 1.00 98.38 96 ILE A C 1
ATOM 751 O O . ILE A 1 96 ? -5.001 7.338 -6.506 1.00 98.38 96 ILE A O 1
ATOM 755 N N . ARG A 1 97 ? -5.783 5.286 -6.951 1.00 98.56 97 ARG A N 1
ATOM 756 C CA . ARG A 1 97 ? -7.209 5.628 -6.959 1.00 98.56 97 ARG A CA 1
ATOM 757 C C . ARG A 1 97 ? -7.952 4.763 -5.958 1.00 98.56 97 ARG A C 1
ATOM 759 O O . ARG A 1 97 ? -7.886 3.540 -6.014 1.00 98.56 97 ARG A O 1
ATOM 766 N N . TYR A 1 98 ? -8.682 5.418 -5.072 1.00 98.38 98 TYR A N 1
ATOM 767 C CA . TYR A 1 98 ? -9.520 4.809 -4.049 1.00 98.38 98 TYR A CA 1
ATOM 768 C C . TYR A 1 98 ? -10.601 5.811 -3.648 1.00 98.38 98 TYR A C 1
ATOM 770 O O . TYR A 1 98 ? -10.552 6.984 -4.028 1.00 98.38 98 TYR A O 1
ATOM 778 N N . SER A 1 99 ? -11.602 5.357 -2.902 1.00 98.06 99 SER A N 1
ATOM 779 C CA . SER A 1 99 ? -12.681 6.234 -2.453 1.00 98.06 99 SER A CA 1
ATOM 780 C C . SER A 1 99 ? -13.365 5.698 -1.209 1.00 98.06 99 SER A C 1
ATOM 782 O O . SER A 1 99 ? -13.363 4.491 -0.969 1.00 98.06 99 SER A O 1
ATOM 784 N N . LEU A 1 100 ? -14.056 6.586 -0.498 1.00 97.94 100 LEU A N 1
ATOM 785 C CA . LEU A 1 100 ? -14.835 6.242 0.684 1.00 97.94 100 LEU A CA 1
ATOM 786 C C . LEU A 1 100 ? -15.946 5.218 0.395 1.00 97.94 100 LEU A C 1
ATOM 788 O O . LEU A 1 100 ? -16.258 4.409 1.256 1.00 97.94 100 LEU A O 1
ATOM 792 N N . SER A 1 101 ? -16.532 5.221 -0.802 1.00 97.62 101 SER A N 1
ATOM 793 C CA . SER A 1 101 ? -17.666 4.361 -1.171 1.00 97.62 101 SER A CA 1
ATOM 794 C C . SER A 1 101 ? -17.276 3.080 -1.921 1.00 97.62 101 SER A C 1
ATOM 796 O O . SER A 1 101 ? -18.152 2.398 -2.447 1.00 97.62 101 SER A O 1
ATOM 798 N N . SER A 1 102 ? -15.984 2.749 -1.996 1.00 97.69 102 SER A N 1
ATOM 799 C CA . SER A 1 102 ? -15.478 1.576 -2.718 1.00 97.69 102 SER A CA 1
ATOM 800 C C . SER A 1 102 ? -14.499 0.786 -1.858 1.00 97.69 102 SER A C 1
ATOM 802 O O . SER A 1 102 ? -13.678 1.372 -1.153 1.00 97.69 102 SER A O 1
ATOM 804 N N . SER A 1 103 ? -14.550 -0.540 -1.973 1.00 97.44 103 SER A N 1
ATOM 805 C CA . SER A 1 103 ? -13.566 -1.482 -1.427 1.00 97.44 103 SER A CA 1
ATOM 806 C C . SER A 1 103 ? -12.323 -1.623 -2.313 1.00 97.44 103 SER A C 1
ATOM 808 O O . SER A 1 103 ? -11.416 -2.377 -1.971 1.00 97.44 103 SER A O 1
ATOM 810 N N . LYS A 1 104 ? -12.262 -0.930 -3.459 1.00 98.19 104 LYS A N 1
ATOM 811 C CA . LYS A 1 104 ? -11.183 -1.079 -4.445 1.00 98.19 104 LYS A CA 1
ATOM 812 C C . LYS A 1 104 ? -10.113 -0.001 -4.336 1.00 98.19 104 LYS A C 1
ATOM 814 O O . LYS A 1 104 ? -10.421 1.186 -4.207 1.00 98.19 104 LYS A O 1
ATOM 819 N N . VAL A 1 105 ? -8.868 -0.435 -4.486 1.00 98.31 105 VAL A N 1
ATOM 820 C CA . VAL A 1 105 ? -7.671 0.393 -4.639 1.00 98.31 105 VAL A CA 1
ATOM 821 C C . VAL A 1 105 ? -7.024 0.019 -5.963 1.00 98.31 105 VAL A C 1
ATOM 823 O O . VAL A 1 105 ? -6.714 -1.148 -6.183 1.00 98.31 105 VAL A O 1
ATOM 826 N N . CYS A 1 106 ? -6.826 0.989 -6.848 1.00 98.50 106 CYS A N 1
ATOM 827 C CA . CYS A 1 106 ? -6.162 0.767 -8.128 1.00 98.50 106 CYS A CA 1
ATOM 828 C C . CYS A 1 106 ? -4.907 1.628 -8.245 1.00 98.50 106 CYS A C 1
ATOM 830 O O . CYS A 1 106 ? -4.956 2.824 -7.961 1.00 98.50 106 CYS A O 1
ATOM 832 N N . ILE A 1 107 ? -3.811 1.028 -8.695 1.00 98.56 107 ILE A N 1
ATOM 833 C CA . ILE A 1 107 ? -2.522 1.670 -8.938 1.00 98.56 107 ILE A CA 1
ATOM 834 C C . ILE A 1 107 ? -2.254 1.652 -10.442 1.00 98.56 107 ILE A C 1
ATOM 836 O O . ILE A 1 107 ? -2.339 0.601 -11.072 1.00 98.56 107 ILE A O 1
ATOM 840 N N . SER A 1 108 ? -1.918 2.806 -11.006 1.00 98.50 108 SER A N 1
ATOM 841 C CA . SER A 1 108 ? -1.396 2.949 -12.365 1.00 98.50 108 SER A CA 1
ATOM 842 C C . SER A 1 108 ? 0.067 3.374 -12.279 1.00 98.50 108 SER A C 1
ATOM 844 O O . SER A 1 108 ? 0.357 4.463 -11.775 1.00 98.50 108 SER A O 1
ATOM 846 N N . GLY A 1 109 ? 0.976 2.527 -12.757 1.00 98.00 109 GLY A N 1
ATOM 847 C CA . GLY A 1 109 ? 2.420 2.739 -12.652 1.00 98.00 109 GLY A CA 1
ATOM 848 C C . GLY A 1 109 ? 3.176 1.417 -12.581 1.00 98.00 109 GLY A C 1
ATOM 849 O O . GLY A 1 109 ? 2.741 0.433 -13.180 1.00 98.00 109 GLY A O 1
ATOM 850 N N . ALA A 1 110 ? 4.277 1.397 -11.832 1.00 97.81 110 ALA A N 1
ATOM 851 C CA . ALA A 1 110 ? 5.035 0.188 -11.527 1.00 97.81 110 ALA A CA 1
ATOM 852 C C . ALA A 1 110 ? 4.786 -0.265 -10.082 1.00 97.81 110 ALA A C 1
ATOM 854 O O . ALA A 1 110 ? 4.847 0.560 -9.169 1.00 97.81 110 ALA A O 1
ATOM 855 N N . ILE A 1 111 ? 4.554 -1.558 -9.857 1.00 97.56 111 ILE A N 1
ATOM 856 C CA . ILE A 1 111 ? 4.563 -2.182 -8.525 1.00 97.56 111 ILE A CA 1
ATOM 857 C C . ILE A 1 111 ? 5.836 -3.009 -8.352 1.00 97.56 111 ILE A C 1
ATOM 859 O O . ILE A 1 111 ? 6.326 -3.597 -9.312 1.00 97.56 111 ILE A O 1
ATOM 863 N N . LEU A 1 112 ? 6.366 -3.040 -7.133 1.00 96.12 112 LEU A N 1
ATOM 864 C CA . LEU A 1 112 ? 7.458 -3.903 -6.699 1.00 96.12 112 LEU A CA 1
ATOM 865 C C . LEU A 1 112 ? 6.881 -4.997 -5.806 1.00 96.12 112 LEU A C 1
ATOM 867 O O . LEU A 1 112 ? 6.244 -4.691 -4.795 1.00 96.12 112 LEU A O 1
ATOM 871 N N . VAL A 1 113 ? 7.136 -6.252 -6.157 1.00 93.94 113 VAL A N 1
ATOM 872 C CA . VAL A 1 113 ? 6.802 -7.413 -5.329 1.00 93.94 113 VAL A CA 1
ATOM 873 C C . VAL A 1 113 ? 7.968 -8.382 -5.362 1.00 93.94 113 VAL A C 1
ATOM 875 O O . VAL A 1 113 ? 8.418 -8.765 -6.438 1.00 93.94 113 VAL A O 1
ATOM 878 N N . TYR A 1 114 ? 8.488 -8.769 -4.196 1.00 87.12 114 TYR A N 1
ATOM 879 C CA . TYR A 1 114 ? 9.509 -9.812 -4.068 1.00 87.12 114 TYR A CA 1
ATOM 880 C C . TYR A 1 114 ? 10.655 -9.675 -5.092 1.00 87.12 114 TYR A C 1
ATOM 882 O O . TYR A 1 114 ? 11.098 -10.640 -5.713 1.00 87.12 114 TYR A O 1
ATOM 890 N N . ARG A 1 115 ? 11.178 -8.446 -5.240 1.00 86.75 115 ARG A N 1
ATOM 891 C CA . ARG A 1 115 ? 12.291 -8.070 -6.147 1.00 86.75 115 ARG A CA 1
ATOM 892 C C . ARG A 1 115 ? 11.952 -7.986 -7.641 1.00 86.75 115 ARG A C 1
ATOM 894 O O . ARG A 1 115 ? 12.858 -7.709 -8.428 1.00 86.75 115 ARG A O 1
ATOM 901 N N . ALA A 1 116 ? 10.704 -8.198 -8.040 1.00 91.56 116 ALA A N 1
ATOM 902 C CA . ALA A 1 116 ? 10.248 -8.030 -9.413 1.00 91.56 116 ALA A CA 1
ATOM 903 C C . ALA A 1 116 ? 9.416 -6.751 -9.558 1.00 91.56 116 ALA A C 1
ATOM 905 O O . ALA A 1 116 ? 8.603 -6.426 -8.694 1.00 91.56 116 ALA A O 1
ATOM 906 N N . PHE A 1 117 ? 9.630 -6.032 -10.662 1.00 94.25 117 PHE A N 1
ATOM 907 C CA . PHE A 1 117 ? 8.771 -4.919 -11.051 1.00 94.25 117 PHE A CA 1
ATOM 908 C C . PHE A 1 117 ? 7.781 -5.364 -12.119 1.00 94.25 117 PHE A C 1
ATOM 910 O O . PHE A 1 117 ? 8.172 -5.989 -13.107 1.00 94.25 117 PHE A O 1
ATOM 917 N N . GLU A 1 118 ? 6.530 -4.953 -11.958 1.00 95.38 118 GLU A N 1
ATOM 918 C CA . GLU A 1 118 ? 5.499 -5.052 -12.985 1.00 95.38 118 GLU A CA 1
ATOM 919 C C . GLU A 1 118 ? 4.937 -3.664 -13.286 1.00 95.38 118 GLU A C 1
ATOM 921 O O . GLU A 1 118 ? 4.666 -2.890 -12.370 1.00 95.38 118 GLU A O 1
ATOM 926 N N . GLU A 1 119 ? 4.727 -3.345 -14.565 1.00 96.75 119 GLU A N 1
ATOM 927 C CA . GLU A 1 119 ? 4.123 -2.082 -15.002 1.00 96.75 119 GLU A CA 1
ATOM 928 C C . GLU A 1 119 ? 2.707 -2.303 -15.535 1.00 96.75 119 GLU A C 1
ATOM 930 O O . GLU A 1 119 ? 2.465 -3.208 -16.336 1.00 96.75 119 GLU A O 1
ATOM 935 N N . GLY A 1 120 ? 1.758 -1.453 -15.143 1.00 97.19 120 GLY A N 1
ATOM 936 C CA . GLY A 1 120 ? 0.382 -1.592 -15.598 1.00 97.19 120 GLY A CA 1
ATOM 937 C C . GLY A 1 120 ? -0.649 -0.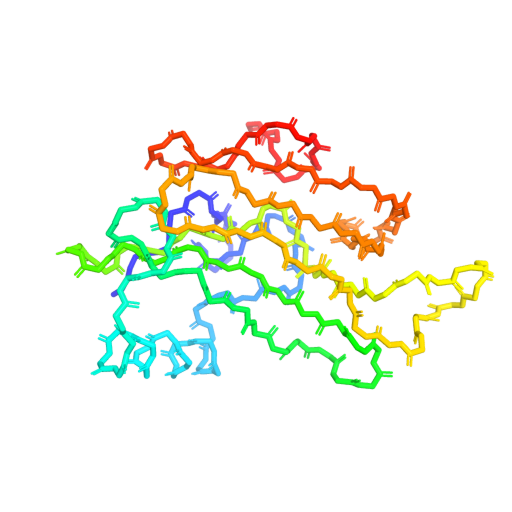859 -14.753 1.00 97.19 120 GLY A C 1
ATOM 938 O O . GLY A 1 120 ? -0.388 0.186 -14.157 1.00 97.19 120 GLY A O 1
ATOM 939 N N . ASN A 1 121 ? -1.862 -1.414 -14.765 1.00 97.94 121 ASN A N 1
ATOM 940 C CA . ASN A 1 121 ? -2.980 -0.984 -13.935 1.00 97.94 121 ASN A CA 1
ATOM 941 C C . ASN A 1 121 ? -3.389 -2.150 -13.034 1.00 97.94 121 ASN A C 1
ATOM 943 O O . ASN A 1 121 ? -3.952 -3.136 -13.509 1.00 97.94 121 ASN A O 1
ATOM 947 N N . PHE A 1 122 ? -3.119 -2.020 -11.743 1.00 98.06 122 PHE A N 1
ATOM 948 C CA . PHE A 1 122 ? -3.279 -3.079 -10.755 1.00 98.06 122 PHE A CA 1
ATOM 949 C C . PHE A 1 122 ? -4.405 -2.708 -9.807 1.00 98.06 122 PHE A C 1
ATOM 951 O O . PHE A 1 122 ? -4.327 -1.681 -9.141 1.00 98.06 122 PHE A O 1
ATOM 958 N N . CYS A 1 123 ? -5.462 -3.515 -9.750 1.00 98.06 123 CYS A N 1
ATOM 959 C CA . CYS A 1 123 ? -6.590 -3.268 -8.860 1.00 98.06 123 CYS A CA 1
ATOM 960 C C . CYS A 1 123 ? -6.706 -4.369 -7.812 1.00 98.06 123 CYS A C 1
ATOM 962 O O . CYS A 1 123 ? -6.751 -5.558 -8.132 1.00 98.06 123 CYS A O 1
ATOM 964 N N . PHE A 1 124 ? -6.829 -3.932 -6.568 1.00 97.94 124 PHE A N 1
ATOM 965 C CA . PHE A 1 124 ? -7.005 -4.759 -5.392 1.00 97.94 124 PHE A CA 1
ATOM 966 C C . PHE A 1 124 ? -8.349 -4.434 -4.753 1.00 97.94 124 PHE A C 1
ATOM 968 O O . PHE A 1 124 ? -8.748 -3.271 -4.678 1.00 97.94 124 PHE A O 1
ATOM 975 N N . GLU A 1 125 ? -9.053 -5.452 -4.285 1.00 97.75 125 GLU A N 1
ATOM 976 C CA . GLU A 1 125 ? -10.311 -5.323 -3.564 1.00 97.75 125 GLU A CA 1
ATOM 977 C C . GLU A 1 125 ? -10.118 -5.772 -2.120 1.00 97.75 125 GLU A C 1
ATOM 979 O O . GLU A 1 125 ? -9.591 -6.851 -1.860 1.00 97.75 125 GLU A O 1
ATOM 984 N N . PHE A 1 126 ? -10.523 -4.936 -1.171 1.00 96.69 126 PHE A N 1
ATOM 985 C CA . PHE A 1 126 ? -10.462 -5.268 0.241 1.00 96.69 126 PHE A CA 1
ATOM 986 C C . PHE A 1 126 ? -11.645 -6.160 0.627 1.00 96.69 126 PHE A C 1
ATOM 988 O O . PHE A 1 126 ? -12.799 -5.730 0.584 1.00 96.69 126 PHE A O 1
ATOM 995 N N . SER A 1 127 ? -11.353 -7.395 1.030 1.00 92.75 127 SER A N 1
ATOM 996 C CA . SER A 1 127 ? -12.330 -8.431 1.367 1.00 92.75 127 SER A CA 1
ATOM 997 C C . SER A 1 127 ? -12.315 -8.741 2.866 1.00 92.75 127 SER A C 1
ATOM 999 O O . SER A 1 127 ? -12.096 -9.876 3.282 1.00 92.75 127 SER A O 1
ATOM 1001 N N . GLY A 1 128 ? -12.563 -7.722 3.689 1.00 84.50 128 GLY A N 1
ATOM 1002 C CA . GLY A 1 128 ? -12.759 -7.858 5.135 1.00 84.50 128 GLY A CA 1
ATOM 1003 C C . GLY A 1 128 ? -11.466 -7.942 5.943 1.00 84.50 128 GLY A C 1
ATOM 1004 O O . GLY A 1 128 ? -11.253 -7.101 6.810 1.00 84.50 128 GLY A O 1
ATOM 1005 N N . ASP A 1 129 ? -10.612 -8.925 5.669 1.00 88.12 129 ASP A N 1
ATOM 1006 C CA . ASP A 1 129 ? -9.378 -9.173 6.429 1.00 88.12 129 ASP A CA 1
ATOM 1007 C C . ASP A 1 129 ? -8.093 -9.122 5.589 1.00 88.12 129 ASP A C 1
ATOM 1009 O O . ASP A 1 129 ? -6.994 -9.190 6.139 1.00 88.12 129 ASP A O 1
ATOM 1013 N N . LYS A 1 130 ? -8.220 -8.980 4.266 1.00 90.88 130 LYS A N 1
ATOM 1014 C CA . LYS A 1 130 ? -7.103 -8.903 3.318 1.00 90.88 130 LYS A CA 1
ATOM 1015 C C . LYS A 1 130 ? -7.515 -8.272 1.994 1.00 90.88 130 LYS A C 1
ATOM 1017 O O . LYS A 1 130 ? -8.702 -8.139 1.688 1.00 90.88 130 LYS A O 1
ATOM 1022 N N . PHE A 1 131 ? -6.521 -7.933 1.183 1.00 95.19 131 PHE A N 1
ATOM 1023 C CA . PHE A 1 131 ? -6.722 -7.561 -0.213 1.00 95.19 131 PHE A CA 1
ATOM 1024 C C . PHE A 1 131 ? 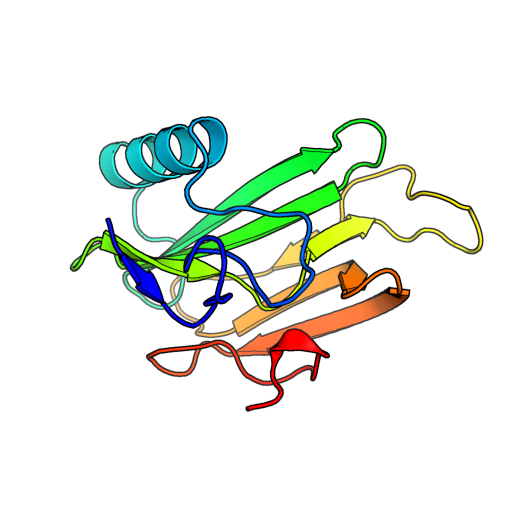-6.688 -8.793 -1.124 1.00 95.19 131 PHE A C 1
ATOM 1026 O O . PHE A 1 131 ? -5.877 -9.694 -0.936 1.00 95.19 131 PHE A O 1
ATOM 1033 N N . ILE A 1 132 ? -7.566 -8.805 -2.123 1.00 93.94 132 ILE A N 1
ATOM 1034 C CA . ILE A 1 132 ? -7.641 -9.787 -3.214 1.00 93.94 132 ILE A CA 1
ATOM 1035 C C . ILE A 1 132 ? -7.632 -9.052 -4.565 1.00 93.94 132 ILE A C 1
ATOM 1037 O O . ILE A 1 132 ? -7.608 -7.823 -4.595 1.00 93.94 132 ILE A O 1
ATOM 1041 N N . GLY A 1 133 ? -7.704 -9.766 -5.690 1.00 94.00 133 GLY A N 1
ATOM 1042 C CA . GLY A 1 133 ? -7.788 -9.160 -7.025 1.00 94.00 133 GLY A CA 1
ATOM 1043 C C . GLY A 1 133 ? -6.534 -9.433 -7.842 1.00 94.00 133 GLY A C 1
ATOM 1044 O O . GLY A 1 133 ? -6.270 -10.593 -8.151 1.00 94.00 133 GLY A O 1
ATOM 1045 N N . HIS A 1 134 ? -5.788 -8.388 -8.220 1.00 95.44 134 HIS A N 1
ATOM 1046 C CA . HIS A 1 134 ? -4.487 -8.577 -8.864 1.00 95.44 134 HIS A CA 1
ATOM 1047 C C . HIS A 1 134 ? -3.581 -9.427 -7.966 1.00 95.44 134 HIS A C 1
ATOM 1049 O O . HIS A 1 134 ? -3.347 -9.087 -6.809 1.00 95.44 134 HIS A O 1
ATOM 1055 N N . HIS A 1 135 ? -3.139 -10.559 -8.503 1.00 92.81 135 HIS A N 1
ATOM 1056 C CA . HIS A 1 135 ? -2.434 -11.578 -7.746 1.00 92.81 135 HIS A CA 1
ATOM 1057 C C . HIS A 1 135 ? -0.955 -11.218 -7.607 1.00 92.81 135 HIS A C 1
ATOM 1059 O O . HIS A 1 135 ? -0.313 -10.927 -8.609 1.00 92.81 135 HIS A O 1
ATOM 1065 N N . THR A 1 136 ? -0.411 -11.326 -6.395 1.00 93.38 136 THR A N 1
ATOM 1066 C CA . THR A 1 136 ? 1.011 -11.094 -6.100 1.00 93.38 136 THR A CA 1
ATOM 1067 C C . THR A 1 136 ? 1.603 -12.267 -5.319 1.00 93.38 136 THR A C 1
ATOM 1069 O O . THR A 1 136 ? 0.874 -13.092 -4.764 1.00 93.38 136 THR A O 1
ATOM 1072 N N . GLU A 1 137 ? 2.928 -12.359 -5.250 1.00 89.94 137 GLU A N 1
ATOM 1073 C CA . GLU A 1 137 ? 3.656 -13.403 -4.518 1.00 89.94 137 GLU A CA 1
ATOM 1074 C C . GLU A 1 137 ? 3.317 -13.434 -3.024 1.00 89.94 137 GLU A C 1
ATOM 1076 O O . GLU A 1 137 ? 3.439 -14.471 -2.380 1.00 89.94 137 GLU A O 1
ATOM 1081 N N . TYR A 1 138 ? 2.841 -12.321 -2.471 1.00 89.88 138 TYR A N 1
ATOM 1082 C CA . TYR A 1 138 ? 2.445 -12.214 -1.067 1.00 89.88 138 TYR A CA 1
ATOM 1083 C C . TYR A 1 138 ? 1.026 -12.699 -0.784 1.00 89.88 138 TYR A C 1
ATOM 1085 O O . TYR A 1 138 ? 0.603 -12.703 0.370 1.00 89.88 138 TYR A O 1
ATOM 1093 N N . MET A 1 139 ? 0.289 -13.112 -1.821 1.00 87.88 139 MET A N 1
ATOM 1094 C CA . MET A 1 139 ? -1.059 -13.650 -1.671 1.00 87.88 139 MET A CA 1
ATOM 1095 C C . MET A 1 139 ? -1.133 -15.174 -1.549 1.00 87.88 139 MET A C 1
ATOM 1097 O O . MET A 1 139 ? -2.219 -15.703 -1.287 1.00 87.88 139 MET A O 1
ATOM 1101 N N . TYR A 1 140 ? -0.012 -15.877 -1.723 1.00 70.56 140 TYR A N 1
ATOM 1102 C CA . TYR A 1 140 ? 0.036 -17.323 -1.534 1.00 70.56 140 TYR A CA 1
ATOM 1103 C C . TYR A 1 140 ? -0.079 -17.691 -0.038 1.00 70.56 140 TYR A C 1
ATOM 1105 O O . TYR A 1 140 ? 0.433 -16.954 0.805 1.00 70.56 140 TYR A O 1
ATOM 1113 N N . PRO A 1 141 ? -0.797 -18.781 0.295 1.00 57.25 141 PRO A N 1
ATOM 1114 C CA . PRO A 1 141 ? -0.955 -19.265 1.667 1.00 57.25 141 PRO A CA 1
ATOM 1115 C C . PRO A 1 141 ? 0.333 -19.831 2.272 1.00 57.25 141 PRO A C 1
ATOM 1117 O O . PRO A 1 141 ? 1.186 -20.334 1.504 1.00 57.25 141 PRO A O 1
#